Protein AF-A0A3C0ZUT4-F1 (afdb_monomer_lite)

Secondary structure (DSSP, 8-state):
-------EEEE-SSHHHHHHHHHHHHHTT---EEEEPPTTS--TTSEEEEEPPP--

Structure (mmCIF, N/CA/C/O backbone):
data_AF-A0A3C0ZUT4-F1
#
_entry.id   AF-A0A3C0ZUT4-F1
#
loop_
_atom_site.group_PDB
_atom_site.id
_atom_site.type_symbol
_atom_site.label_atom_id
_atom_site.label_alt_id
_atom_site.label_comp_id
_atom_site.label_asym_id
_atom_site.label_entity_id
_atom_site.label_seq_id
_atom_site.pdbx_PDB_ins_code
_atom_site.Cartn_x
_atom_site.Cartn_y
_atom_site.Cartn_z
_atom_site.occupancy
_atom_site.B_iso_or_equiv
_atom_site.auth_seq_id
_atom_site.auth_comp_id
_atom_site.auth_asym_id
_atom_site.auth_atom_id
_atom_site.pdbx_PDB_model_num
ATOM 1 N N . MET A 1 1 ? 6.090 7.700 21.977 1.00 50.28 1 MET A N 1
ATOM 2 C CA . MET A 1 1 ? 5.801 6.266 21.742 1.00 50.28 1 MET A CA 1
ATOM 3 C C . MET A 1 1 ? 4.523 6.177 20.920 1.00 50.28 1 MET A C 1
ATOM 5 O O . MET A 1 1 ? 3.493 6.623 21.406 1.00 50.28 1 MET A O 1
ATOM 9 N N . ARG A 1 2 ? 4.578 5.716 19.660 1.00 64.19 2 ARG A N 1
ATOM 10 C CA . ARG A 1 2 ? 3.358 5.497 18.856 1.00 64.19 2 ARG A CA 1
ATOM 11 C C . ARG A 1 2 ? 2.545 4.376 19.516 1.00 64.19 2 ARG A C 1
ATOM 13 O O . ARG A 1 2 ? 3.117 3.333 19.824 1.00 64.19 2 ARG A O 1
ATOM 20 N N . LYS A 1 3 ? 1.249 4.600 19.765 1.00 63.09 3 LYS A N 1
ATOM 21 C CA . LYS A 1 3 ? 0.332 3.540 20.209 1.00 63.09 3 LYS A CA 1
ATOM 22 C C . LYS A 1 3 ? 0.322 2.440 19.144 1.00 63.09 3 LYS A C 1
ATOM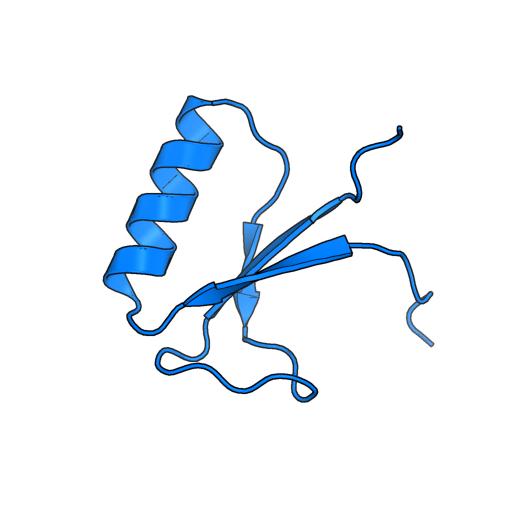 24 O O . LYS A 1 3 ? 0.205 2.742 17.958 1.00 63.09 3 LYS A O 1
ATOM 29 N N . LYS A 1 4 ? 0.495 1.184 19.565 1.00 67.00 4 LYS A N 1
ATOM 30 C CA . LYS A 1 4 ? 0.326 0.021 18.688 1.00 67.00 4 LYS A CA 1
ATOM 31 C C . LYS A 1 4 ? -1.170 -0.194 18.496 1.00 67.00 4 LYS A C 1
ATOM 33 O O . LYS A 1 4 ? -1.825 -0.780 19.349 1.00 67.00 4 LYS A O 1
ATOM 38 N N . GLU A 1 5 ? -1.692 0.346 17.410 1.00 79.69 5 GLU A N 1
ATOM 39 C CA . GLU A 1 5 ? -3.059 0.105 16.957 1.00 79.69 5 GLU A CA 1
ATOM 40 C C . GLU A 1 5 ? -3.016 -1.005 15.909 1.00 79.69 5 GLU A C 1
ATOM 42 O O . GLU A 1 5 ? -2.081 -1.053 15.102 1.00 79.69 5 GLU A O 1
ATOM 47 N N . ARG A 1 6 ? -3.999 -1.912 15.927 1.00 84.69 6 ARG A N 1
ATOM 48 C CA . ARG A 1 6 ? -4.148 -2.882 14.838 1.00 84.69 6 ARG A CA 1
ATOM 49 C C . ARG A 1 6 ? -4.434 -2.104 13.562 1.00 84.69 6 ARG A C 1
ATOM 51 O O . ARG A 1 6 ? -5.193 -1.147 13.600 1.00 84.69 6 ARG A O 1
ATOM 58 N N . ARG A 1 7 ? -3.783 -2.472 12.467 1.00 88.56 7 ARG A N 1
ATOM 59 C CA . ARG A 1 7 ? -3.995 -1.902 11.135 1.00 88.56 7 ARG A CA 1
ATOM 60 C C . ARG A 1 7 ? -3.766 -3.003 10.121 1.00 88.56 7 ARG A C 1
ATOM 62 O O . ARG A 1 7 ? -2.874 -3.829 10.324 1.00 88.56 7 ARG A O 1
ATOM 69 N N . LEU A 1 8 ? -4.535 -2.996 9.043 1.00 90.00 8 LEU A N 1
ATOM 70 C CA . LEU A 1 8 ? -4.270 -3.866 7.908 1.00 90.00 8 LEU A CA 1
ATOM 71 C C . LEU A 1 8 ? -3.119 -3.263 7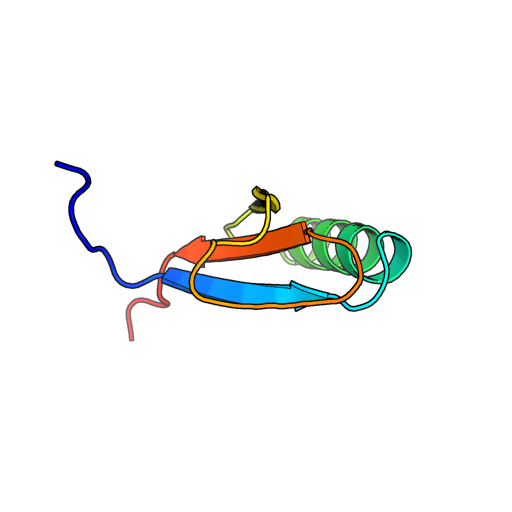.104 1.00 90.00 8 LEU A C 1
ATOM 73 O O . LEU A 1 8 ? -3.182 -2.092 6.724 1.00 90.00 8 LEU A O 1
ATOM 77 N N . ILE A 1 9 ? -2.071 -4.055 6.866 1.00 90.94 9 ILE A N 1
ATOM 78 C CA . ILE A 1 9 ? -0.936 -3.665 6.030 1.00 90.94 9 ILE A CA 1
ATOM 79 C C . ILE A 1 9 ? -0.860 -4.610 4.835 1.00 90.94 9 ILE A C 1
ATOM 81 O O . ILE A 1 9 ? -0.675 -5.812 5.013 1.00 90.94 9 ILE A O 1
ATOM 85 N N . VAL A 1 10 ? -0.967 -4.062 3.627 1.00 91.69 10 VAL A N 1
ATOM 86 C CA . VAL A 1 10 ? -0.816 -4.808 2.370 1.00 91.69 10 VAL A CA 1
ATOM 87 C C . VAL A 1 10 ? 0.441 -4.311 1.678 1.00 91.69 10 VAL A C 1
ATOM 89 O O . VAL A 1 10 ? 0.550 -3.125 1.390 1.00 91.69 10 VAL A O 1
ATOM 92 N N . ALA A 1 11 ? 1.413 -5.187 1.445 1.00 92.62 11 ALA A N 1
ATOM 93 C CA . ALA A 1 11 ? 2.674 -4.824 0.809 1.00 92.62 11 ALA A CA 1
ATOM 94 C C . ALA A 1 11 ? 2.698 -5.271 -0.657 1.00 92.62 11 ALA A C 1
ATOM 96 O O . ALA A 1 11 ? 2.162 -6.327 -0.989 1.00 92.62 11 ALA A O 1
ATOM 97 N N . PHE A 1 12 ? 3.349 -4.489 -1.520 1.00 91.69 12 PHE A N 1
ATOM 98 C CA . PHE A 1 12 ? 3.358 -4.725 -2.966 1.00 91.69 12 PHE A CA 1
ATOM 99 C C . PHE A 1 12 ? 4.759 -5.050 -3.484 1.00 91.69 12 PHE A C 1
ATOM 101 O O . PHE A 1 12 ? 5.775 -4.606 -2.938 1.00 91.69 12 PHE A O 1
ATOM 108 N N . TYR A 1 13 ? 4.825 -5.837 -4.560 1.00 91.56 13 TYR A N 1
ATOM 109 C CA . TYR A 1 13 ? 6.092 -6.121 -5.231 1.00 91.56 13 TYR A CA 1
ATOM 110 C C . TYR A 1 13 ? 6.492 -4.994 -6.191 1.00 91.56 13 TYR A C 1
ATOM 112 O O . TYR A 1 13 ? 7.674 -4.673 -6.287 1.00 91.56 13 TYR A O 1
ATOM 120 N N . THR A 1 14 ? 5.521 -4.350 -6.848 1.00 93.31 14 THR A N 1
ATOM 121 C CA . THR A 1 14 ? 5.757 -3.235 -7.773 1.00 93.31 14 THR A CA 1
ATOM 122 C C . THR A 1 14 ? 5.008 -1.972 -7.346 1.00 93.31 14 THR A C 1
ATOM 124 O O . THR A 1 14 ? 3.941 -2.032 -6.735 1.00 93.31 14 THR A O 1
ATOM 127 N N . THR A 1 15 ? 5.556 -0.804 -7.696 1.00 91.25 15 THR A N 1
ATOM 128 C CA . THR A 1 15 ? 4.891 0.491 -7.466 1.00 91.25 15 THR A CA 1
ATOM 129 C C . THR A 1 15 ? 3.585 0.595 -8.252 1.00 91.25 15 THR A C 1
ATOM 131 O O . THR A 1 15 ? 2.648 1.236 -7.793 1.00 91.25 15 THR A O 1
ATOM 134 N N . HIS A 1 16 ? 3.509 -0.056 -9.418 1.00 94.56 16 HIS A N 1
ATOM 135 C CA . HIS A 1 16 ? 2.317 -0.047 -10.260 1.00 94.56 16 HIS A CA 1
ATOM 136 C C . HIS A 1 16 ? 1.138 -0.745 -9.573 1.00 94.56 16 HIS A C 1
ATOM 138 O O . HIS A 1 16 ? 0.054 -0.173 -9.514 1.00 94.56 16 HIS A O 1
ATOM 144 N N . ASP A 1 17 ? 1.374 -1.914 -8.966 1.00 94.25 17 ASP A N 1
ATOM 145 C CA . ASP A 1 17 ? 0.345 -2.632 -8.202 1.00 94.25 17 ASP A CA 1
ATOM 146 C C . ASP A 1 17 ? -0.134 -1.809 -7.002 1.00 94.25 17 ASP A C 1
ATOM 148 O O . ASP A 1 17 ? -1.329 -1.755 -6.727 1.00 94.25 17 ASP A O 1
ATOM 152 N N . ALA A 1 18 ? 0.789 -1.127 -6.313 1.00 93.50 18 ALA A N 1
ATOM 153 C CA . ALA A 1 18 ? 0.449 -0.270 -5.180 1.00 93.50 18 ALA A CA 1
ATOM 154 C C . ALA A 1 18 ? -0.494 0.873 -5.590 1.00 93.50 18 ALA A C 1
ATOM 156 O O . ALA A 1 18 ? -1.482 1.135 -4.907 1.00 93.50 18 ALA A O 1
ATOM 157 N N . MET A 1 19 ? -0.208 1.531 -6.717 1.00 93.31 19 MET A N 1
ATOM 158 C CA . MET A 1 19 ? -1.032 2.624 -7.243 1.00 93.31 19 MET A CA 1
ATOM 159 C C . MET A 1 19 ? -2.394 2.135 -7.749 1.00 93.31 19 MET A C 1
ATOM 161 O O . MET A 1 19 ? -3.411 2.747 -7.436 1.00 93.31 19 MET A O 1
ATOM 165 N N . ALA A 1 20 ? -2.427 1.022 -8.489 1.00 94.94 20 ALA A N 1
ATOM 166 C CA . ALA A 1 20 ? -3.676 0.428 -8.967 1.00 94.94 20 ALA A CA 1
ATOM 167 C C . ALA A 1 20 ? -4.579 0.001 -7.798 1.00 94.94 20 ALA A C 1
ATOM 169 O O . ALA A 1 20 ? -5.794 0.192 -7.837 1.00 94.94 20 ALA A O 1
ATOM 170 N N . PHE A 1 21 ? -3.979 -0.533 -6.731 1.00 93.94 21 PHE A N 1
ATOM 171 C CA . PHE A 1 21 ? -4.696 -0.881 -5.512 1.00 93.94 21 PHE A CA 1
ATOM 172 C C . PHE A 1 21 ? -5.280 0.352 -4.812 1.00 93.94 21 PHE A C 1
ATOM 174 O O . PHE A 1 21 ? -6.441 0.321 -4.415 1.00 93.94 21 PHE A O 1
ATOM 181 N N . GLU A 1 22 ? -4.518 1.444 -4.689 1.00 93.94 22 GLU A N 1
ATOM 182 C CA . GLU A 1 22 ? -5.020 2.705 -4.126 1.00 93.94 22 GLU A CA 1
ATOM 183 C C . GLU A 1 22 ? -6.224 3.243 -4.909 1.00 93.94 22 GLU A C 1
ATOM 185 O O . GLU A 1 22 ? -7.235 3.589 -4.301 1.00 93.94 22 GLU A O 1
ATOM 190 N N . GLU A 1 23 ? 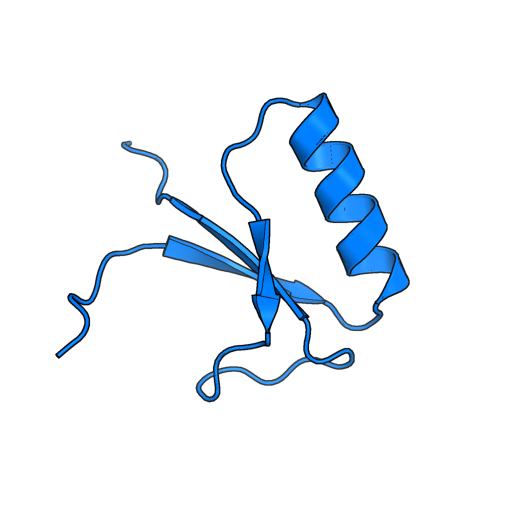-6.151 3.273 -6.241 1.00 93.88 23 GLU A N 1
ATOM 191 C CA . GLU A 1 23 ? -7.247 3.758 -7.090 1.00 93.88 23 GLU A CA 1
ATOM 192 C C . GLU A 1 23 ? -8.506 2.887 -6.962 1.00 93.88 23 GLU A C 1
ATOM 194 O O . GLU A 1 23 ? -9.627 3.400 -6.854 1.00 93.88 23 GLU A O 1
ATOM 199 N N . TYR A 1 24 ? -8.325 1.566 -6.909 1.00 94.38 24 TYR A N 1
ATOM 200 C CA . TYR A 1 24 ? -9.416 0.626 -6.679 1.00 94.38 24 TYR A CA 1
ATOM 201 C C . TYR A 1 24 ? -10.054 0.835 -5.299 1.00 94.38 24 TYR A C 1
ATOM 203 O O . TYR A 1 24 ? -11.270 0.984 -5.193 1.00 94.38 24 TYR A O 1
ATOM 211 N N . CYS A 1 25 ? -9.242 0.921 -4.243 1.00 92.25 25 CYS A N 1
ATOM 212 C CA . CYS A 1 25 ? -9.714 1.186 -2.886 1.00 92.25 25 CYS A CA 1
ATOM 213 C C . CYS A 1 25 ? -10.447 2.525 -2.777 1.00 92.25 25 CYS A C 1
ATOM 215 O O . CYS A 1 25 ? -11.526 2.573 -2.189 1.00 92.25 25 CYS A O 1
ATOM 217 N N . ALA A 1 26 ? -9.914 3.587 -3.385 1.00 90.31 26 ALA A N 1
ATOM 218 C CA . ALA A 1 26 ? -10.564 4.891 -3.431 1.00 90.31 26 ALA A CA 1
ATOM 219 C C . ALA A 1 26 ? -11.927 4.818 -4.140 1.00 90.31 26 ALA A C 1
ATOM 221 O O . ALA A 1 26 ? -12.902 5.393 -3.658 1.00 90.31 26 ALA A O 1
ATOM 222 N N . SER A 1 27 ? -12.023 4.052 -5.232 1.00 94.25 27 SER A N 1
ATOM 223 C CA . SER A 1 27 ? -13.278 3.830 -5.965 1.00 94.25 27 SER A CA 1
ATOM 224 C C . SER A 1 27 ? -14.302 3.017 -5.166 1.00 94.25 27 SER A C 1
ATOM 226 O O . SER A 1 27 ? -15.504 3.240 -5.294 1.00 94.25 27 SER A O 1
ATOM 228 N N . CYS A 1 28 ? -13.843 2.101 -4.313 1.00 92.06 28 CYS A N 1
ATOM 229 C CA . CYS A 1 28 ? -14.690 1.343 -3.392 1.00 92.06 28 CYS A CA 1
ATOM 230 C C . CYS A 1 28 ? -15.037 2.107 -2.102 1.00 92.06 28 CYS A C 1
ATOM 232 O O . CYS A 1 28 ? -15.795 1.585 -1.288 1.00 92.06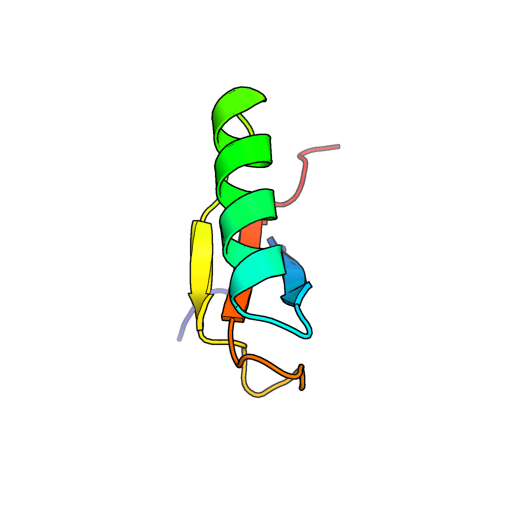 28 CYS A O 1
ATOM 234 N N . GLY A 1 29 ? -14.488 3.309 -1.888 1.00 90.00 29 GLY A N 1
ATOM 235 C CA . GLY A 1 29 ? -14.648 4.058 -0.638 1.00 90.00 29 GLY A CA 1
ATOM 236 C C . GLY A 1 29 ? -13.930 3.421 0.558 1.00 90.00 29 GLY A C 1
ATOM 237 O O . GLY A 1 29 ? -14.305 3.678 1.699 1.00 90.00 29 GLY A O 1
ATOM 238 N N . ALA A 1 30 ? -12.923 2.579 0.312 1.00 88.94 30 ALA A N 1
ATOM 239 C CA . ALA A 1 30 ? -12.171 1.907 1.362 1.00 88.94 30 ALA A CA 1
ATOM 240 C C . ALA A 1 30 ? -11.259 2.895 2.099 1.00 88.94 30 ALA A C 1
ATOM 242 O O . ALA A 1 30 ? -10.492 3.647 1.491 1.00 88.94 30 ALA A O 1
ATOM 243 N N . GLU A 1 31 ? -11.303 2.859 3.428 1.00 88.50 31 GLU A N 1
ATOM 244 C CA . GLU A 1 31 ? -10.445 3.692 4.258 1.00 88.50 31 GLU A CA 1
ATOM 245 C C . GLU A 1 31 ? -8.999 3.193 4.214 1.00 88.50 31 GLU A C 1
ATOM 247 O O . GLU A 1 31 ? -8.699 2.027 4.467 1.00 88.50 31 GLU A O 1
ATOM 252 N N . GLY A 1 32 ? -8.066 4.093 3.916 1.00 90.44 32 GLY A N 1
ATOM 253 C CA . GLY A 1 32 ? -6.644 3.788 3.964 1.00 90.44 32 GLY A CA 1
ATOM 254 C C . GLY A 1 32 ? -5.808 4.715 3.099 1.00 90.44 32 GLY A C 1
ATOM 255 O O . GLY A 1 32 ? -6.301 5.690 2.537 1.00 90.44 32 GLY A O 1
ATOM 256 N N . ARG A 1 33 ? -4.503 4.445 3.065 1.00 92.94 33 ARG A N 1
ATOM 257 C CA . ARG A 1 33 ? -3.543 5.169 2.224 1.00 92.94 33 ARG A CA 1
ATOM 258 C C . ARG A 1 33 ? -2.281 4.359 1.980 1.00 92.94 33 ARG A C 1
ATOM 260 O O . ARG A 1 33 ? -1.896 3.548 2.830 1.00 92.94 33 ARG A O 1
ATOM 267 N N . LEU A 1 34 ? -1.567 4.665 0.900 1.00 93.12 34 LEU A N 1
ATOM 268 C CA . LEU A 1 34 ? -0.194 4.205 0.735 1.00 93.12 34 LEU A CA 1
ATOM 269 C C . LEU A 1 34 ? 0.739 4.872 1.758 1.00 93.12 34 LEU A C 1
ATOM 271 O O . LEU A 1 34 ? 0.688 6.073 2.034 1.00 93.12 34 LEU A O 1
ATOM 275 N N . ILE A 1 35 ? 1.604 4.057 2.346 1.00 92.88 35 ILE A N 1
ATOM 276 C CA . ILE A 1 35 ? 2.667 4.425 3.273 1.00 92.88 35 ILE A CA 1
ATOM 277 C C . ILE A 1 35 ? 3.979 3.773 2.816 1.00 92.88 35 ILE A C 1
ATOM 279 O O . ILE A 1 35 ? 3.959 2.739 2.142 1.00 92.88 35 ILE A O 1
ATOM 283 N N . PRO A 1 36 ? 5.143 4.322 3.201 1.00 90.94 36 PRO A N 1
ATOM 284 C CA . PRO A 1 36 ? 6.397 3.593 3.066 1.00 90.94 36 PRO A CA 1
ATOM 285 C C . PRO A 1 36 ? 6.344 2.287 3.869 1.00 90.94 36 PRO A C 1
ATOM 287 O O . PRO A 1 36 ? 5.795 2.245 4.976 1.00 90.94 36 PRO A O 1
ATOM 290 N N . LEU A 1 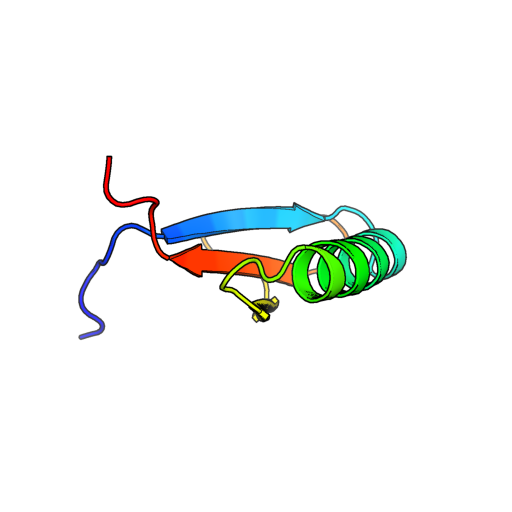37 ? 6.932 1.231 3.307 1.00 89.81 37 LEU A N 1
ATOM 291 C CA . LEU A 1 37 ? 6.916 -0.109 3.879 1.00 89.81 37 LEU A CA 1
ATOM 292 C C . LEU A 1 37 ? 7.506 -0.114 5.306 1.00 89.81 37 LEU A C 1
ATOM 294 O O . LEU A 1 37 ? 8.607 0.409 5.522 1.00 89.81 37 LEU A O 1
ATOM 298 N N . PRO A 1 38 ? 6.809 -0.699 6.297 1.00 85.56 38 PRO A N 1
ATOM 299 C CA . PRO A 1 38 ? 7.331 -0.814 7.653 1.00 85.56 38 PRO A CA 1
ATOM 300 C C . PRO A 1 38 ? 8.604 -1.654 7.689 1.00 85.56 38 PRO A C 1
ATOM 302 O O . PRO A 1 38 ? 8.692 -2.677 7.026 1.00 85.56 38 PRO A O 1
ATOM 305 N N . ARG A 1 39 ? 9.561 -1.290 8.548 1.00 84.06 39 ARG A N 1
ATOM 306 C CA . ARG A 1 39 ? 10.844 -2.011 8.687 1.00 84.06 39 ARG A CA 1
ATOM 307 C C . ARG A 1 39 ? 10.705 -3.470 9.142 1.00 84.06 39 ARG A C 1
ATOM 309 O O . ARG A 1 39 ? 11.665 -4.221 9.039 1.00 84.06 39 ARG A O 1
ATOM 316 N N . GLU A 1 40 ? 9.548 -3.841 9.683 1.00 84.06 40 GLU A N 1
ATOM 317 C CA . GLU A 1 40 ? 9.237 -5.201 10.140 1.00 84.06 40 GLU A CA 1
ATOM 318 C C . GLU A 1 40 ? 8.859 -6.148 8.986 1.00 84.06 40 GLU A C 1
ATOM 320 O O . GLU A 1 40 ? 8.851 -7.359 9.174 1.00 84.06 40 GLU A O 1
ATOM 325 N N . ILE A 1 41 ? 8.577 -5.619 7.790 1.00 84.19 41 ILE A N 1
ATOM 326 C CA . ILE A 1 41 ? 8.163 -6.380 6.604 1.00 84.19 41 ILE A CA 1
ATOM 327 C C . ILE A 1 41 ? 8.998 -5.950 5.396 1.00 84.19 41 ILE A C 1
ATOM 329 O O . ILE A 1 41 ? 9.449 -4.815 5.302 1.00 84.19 41 ILE A O 1
ATOM 333 N N . SER A 1 42 ? 9.249 -6.871 4.468 1.00 80.62 42 SER A N 1
ATOM 334 C CA . SER A 1 42 ? 10.045 -6.618 3.258 1.00 80.62 42 SER A CA 1
ATOM 335 C C . SER A 1 42 ? 9.237 -6.978 2.016 1.00 80.62 42 SER A C 1
ATOM 337 O O . SER A 1 42 ? 8.679 -8.069 1.938 1.00 80.62 42 SER A O 1
ATOM 339 N N . ALA A 1 43 ? 9.165 -6.054 1.059 1.00 80.81 43 ALA A N 1
ATOM 340 C CA . ALA A 1 43 ? 8.407 -6.173 -0.181 1.00 80.81 43 ALA A CA 1
ATOM 341 C C . ALA A 1 43 ? 9.063 -5.320 -1.274 1.00 80.81 43 ALA A C 1
ATOM 343 O O . ALA A 1 43 ? 9.744 -4.338 -0.972 1.00 80.81 43 ALA A O 1
ATOM 344 N N . GLY A 1 44 ? 8.878 -5.723 -2.533 1.00 84.94 44 GLY A N 1
ATOM 345 C CA . GLY A 1 44 ? 9.711 -5.294 -3.660 1.00 84.94 44 GLY A CA 1
ATOM 346 C C . GLY A 1 44 ? 9.805 -3.779 -3.854 1.00 84.94 44 GLY A C 1
ATOM 347 O O . GLY A 1 44 ? 10.908 -3.253 -3.971 1.00 84.94 44 GLY A O 1
ATOM 348 N N . CYS A 1 45 ? 8.679 -3.060 -3.838 1.00 89.25 45 CYS A N 1
ATOM 349 C CA . CYS A 1 45 ? 8.653 -1.642 -4.214 1.00 89.25 45 CYS A CA 1
ATOM 350 C C . CYS A 1 45 ? 8.788 -0.659 -3.043 1.00 89.25 45 CYS A C 1
ATOM 352 O O . CYS A 1 45 ? 8.768 0.552 -3.254 1.00 89.25 45 CYS A O 1
ATOM 354 N N . GLY A 1 46 ? 8.882 -1.150 -1.804 1.00 90.94 46 GLY A N 1
ATOM 355 C CA . GLY A 1 46 ? 8.989 -0.295 -0.618 1.00 90.94 46 GLY A CA 1
ATOM 356 C C . GLY A 1 46 ? 7.719 0.496 -0.268 1.00 90.94 46 GLY A C 1
ATOM 357 O O . GLY A 1 46 ? 7.787 1.390 0.577 1.00 90.94 46 GLY A O 1
ATOM 358 N N . LEU A 1 47 ? 6.569 0.159 -0.862 1.00 92.50 47 LEU A N 1
ATOM 359 C CA . LEU A 1 47 ? 5.263 0.743 -0.542 1.00 92.50 47 LEU A CA 1
ATOM 360 C C . LEU A 1 47 ? 4.325 -0.306 0.051 1.00 92.50 47 LEU A C 1
ATOM 362 O O . LEU A 1 47 ? 4.377 -1.489 -0.296 1.00 92.50 47 LEU A O 1
ATOM 366 N N . ALA A 1 48 ? 3.447 0.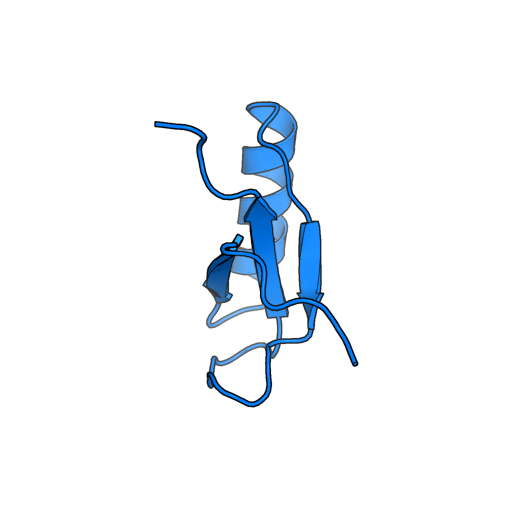155 0.934 1.00 93.69 48 ALA A N 1
ATOM 367 C CA . ALA A 1 48 ? 2.372 -0.642 1.492 1.00 93.69 48 ALA A CA 1
ATOM 368 C C . ALA A 1 48 ? 1.107 0.192 1.677 1.00 93.69 48 ALA A C 1
ATOM 370 O O . ALA A 1 48 ? 1.178 1.371 2.001 1.00 93.69 48 ALA A O 1
ATOM 371 N N . TRP A 1 49 ? -0.054 -0.426 1.525 1.00 93.12 49 TRP A N 1
ATOM 372 C CA . TRP A 1 49 ? -1.331 0.158 1.905 1.00 93.12 49 TRP A CA 1
ATOM 373 C C . TRP A 1 49 ? -1.567 -0.049 3.398 1.00 93.12 49 TRP A C 1
ATOM 375 O O . TRP A 1 49 ? -1.372 -1.154 3.904 1.00 93.12 49 TRP A O 1
ATOM 385 N N . SER A 1 50 ? -1.989 1.002 4.100 1.00 92.88 50 SER A N 1
ATOM 386 C CA . SER A 1 50 ? -2.410 0.941 5.498 1.00 92.88 50 SER A CA 1
ATOM 387 C C . SER A 1 50 ? -3.865 1.361 5.623 1.00 92.88 50 SER A C 1
ATOM 389 O O . SER A 1 50 ? -4.194 2.518 5.360 1.00 92.88 50 SER A O 1
ATOM 391 N N . ALA A 1 51 ? -4.697 0.436 6.091 1.00 92.69 51 ALA A N 1
ATOM 392 C CA . ALA A 1 51 ? -6.091 0.678 6.448 1.00 92.69 51 ALA A CA 1
ATOM 393 C C . ALA A 1 51 ? -6.287 0.532 7.969 1.00 92.69 51 ALA A C 1
ATOM 395 O O . ALA A 1 51 ? -5.494 -0.166 8.626 1.00 92.69 51 ALA A O 1
ATOM 396 N N . PRO A 1 52 ? -7.304 1.189 8.558 1.00 90.00 52 PRO A N 1
ATOM 397 C CA . PRO A 1 52 ? -7.766 0.830 9.894 1.00 90.00 52 PRO A CA 1
ATOM 398 C C . PRO A 1 52 ? -8.143 -0.665 9.946 1.00 90.00 52 PRO A C 1
ATOM 400 O O . PRO A 1 52 ? -8.365 -1.286 8.905 1.00 90.00 52 PRO A O 1
ATOM 403 N N . PRO A 1 53 ? -8.121 -1.285 11.135 1.00 84.56 53 PRO A N 1
ATOM 404 C CA . PRO A 1 53 ? -8.683 -2.616 11.281 1.00 84.56 53 PRO A CA 1
ATOM 405 C C . PRO A 1 53 ? -10.190 -2.508 11.030 1.00 84.56 53 PRO A C 1
ATOM 407 O O . PRO A 1 53 ? -10.803 -1.531 11.458 1.00 84.56 53 PRO A O 1
ATOM 410 N N . ASP A 1 54 ? -10.761 -3.483 10.333 1.00 78.00 54 ASP A N 1
ATOM 411 C CA . ASP A 1 54 ? -12.215 -3.600 10.272 1.00 78.00 54 ASP A CA 1
ATOM 412 C C . ASP A 1 54 ? -12.727 -3.826 11.705 1.00 78.00 54 ASP A C 1
ATOM 414 O O . ASP A 1 54 ? -12.132 -4.608 12.459 1.00 78.00 54 ASP A O 1
ATOM 418 N N . ASP A 1 55 ? -13.739 -3.063 12.109 1.00 59.16 55 ASP A N 1
ATOM 419 C CA . ASP A 1 55 ? -14.360 -3.158 13.433 1.00 59.16 55 ASP A CA 1
ATOM 420 C C . ASP A 1 55 ? -15.402 -4.291 13.368 1.00 59.16 55 ASP A C 1
ATOM 422 O O . ASP A 1 55 ? -16.604 -4.044 13.293 1.00 59.16 55 ASP A O 1
ATOM 426 N N . GLU A 1 56 ? -14.928 -5.541 13.311 1.00 46.06 56 GLU A N 1
ATOM 427 C CA . GLU A 1 56 ? -15.766 -6.750 13.410 1.00 46.06 56 GLU A CA 1
ATOM 428 C C . GLU A 1 56 ? -15.336 -7.658 14.571 1.00 46.06 56 GLU A C 1
ATOM 430 O O . GLU A 1 56 ? -14.115 -7.915 14.742 1.00 46.06 56 GLU A O 1
#

Sequence (56 aa):
MRKKERRLIVAFYTTHDAMAFEEYCASCGAEGRLIPLPREISAGCGLAWSAPPDDE

pLDDT: mean 86.62, std 10.9, range [46.06, 94.94]

Foldseek 3Di:
DDPDADKDKAAEQDPVVVVVVVVVCVVVVAAWDKDQADPVDDHHHRIIIIGHPPPD

Radius of gyration: 11.61 Å; chains: 1; bounding box: 27×13×32 Å